Protein AF-A0A833W3N5-F1 (afdb_monomer)

Foldseek 3Di:
DDAFDADQVGKDWDKDWDQDQAWFKKAKDKPCCQFWPWPDGIDIDGHGDMDRRRIIHGDHPPPPPPPPDDDDDDDDDPPPVCPDDDMKMKMATPPPVGRVDIDIHD

Sequence (106 aa):
MGPYMVTRSSSALIPFKNVFSEAKVFDFIVDVPDIFILNTASIILESKQVINKIYIKYEIMSIDIKVDIQDEQEGEHTEKEKYPVTGKLTVYCTDHAFSYINWVYV

Solvent-accessible surface area (backbone atoms only — not comparable to full-atom values): 6671 Å² total; per-residue (Å²): 135,73,76,69,75,58,42,84,89,39,62,34,72,47,72,49,64,39,86,49,89,52,69,45,45,36,36,49,45,55,78,44,59,75,38,43,43,65,82,53,53,64,50,79,35,47,48,65,37,70,44,72,68,47,38,38,37,45,44,81,78,75,78,78,77,77,75,85,68,92,71,92,78,79,95,74,86,82,79,68,81,78,70,85,82,84,58,39,44,38,36,36,36,73,50,76,94,46,52,89,50,70,47,80,46,69

Organism: NCBI:txid561572

Structure (mmCIF, N/CA/C/O backbone):
data_AF-A0A833W3N5-F1
#
_entry.id   AF-A0A833W3N5-F1
#
loop_
_atom_site.group_PDB
_atom_site.id
_atom_site.type_symbol
_atom_site.label_atom_id
_atom_site.label_alt_id
_atom_site.label_comp_id
_atom_site.label_asym_id
_atom_site.label_entity_id
_atom_site.label_seq_id
_atom_site.pdbx_PDB_ins_code
_atom_site.Cartn_x
_atom_site.Cartn_y
_atom_site.Cartn_z
_atom_site.occupancy
_atom_site.B_iso_or_equiv
_atom_site.auth_seq_id
_atom_site.auth_comp_id
_atom_site.auth_asym_id
_atom_site.auth_atom_id
_atom_site.pdbx_PDB_model_num
ATOM 1 N N . MET A 1 1 ? -4.029 11.949 -6.969 1.00 58.09 1 MET A N 1
ATOM 2 C CA . MET A 1 1 ? -2.584 11.670 -6.847 1.00 58.09 1 MET A CA 1
ATOM 3 C C . MET A 1 1 ? -2.127 11.258 -8.229 1.00 58.09 1 MET A C 1
ATOM 5 O O . MET A 1 1 ? -2.818 10.453 -8.838 1.00 58.09 1 MET A O 1
ATOM 9 N N . GLY A 1 2 ? -1.140 11.968 -8.776 1.00 60.56 2 GLY A N 1
ATOM 10 C CA . GLY A 1 2 ? -0.695 11.790 -10.159 1.00 60.56 2 GLY A CA 1
ATOM 11 C C . GLY A 1 2 ? 0.194 10.558 -10.324 1.00 60.56 2 GLY A C 1
ATOM 12 O O . GLY A 1 2 ? 0.522 9.932 -9.317 1.00 60.56 2 GLY A O 1
ATOM 13 N N . PRO A 1 3 ? 0.586 10.246 -11.567 1.00 69.69 3 PRO A N 1
ATOM 14 C CA . PRO A 1 3 ? 1.480 9.135 -11.838 1.00 69.69 3 PRO A CA 1
ATOM 15 C C . PRO A 1 3 ? 2.816 9.323 -11.115 1.00 69.69 3 PRO A C 1
ATOM 17 O O . PRO A 1 3 ? 3.422 10.399 -11.185 1.00 69.69 3 PRO A O 1
ATOM 20 N N . TYR A 1 4 ? 3.278 8.285 -10.422 1.00 80.38 4 TYR A N 1
ATOM 21 C CA . TYR A 1 4 ? 4.585 8.296 -9.765 1.00 80.38 4 TYR A CA 1
ATOM 22 C C . TYR A 1 4 ? 5.662 7.827 -10.744 1.00 80.38 4 TYR A C 1
ATOM 24 O O . TYR A 1 4 ? 5.650 6.691 -11.207 1.00 80.38 4 TYR A O 1
ATOM 32 N N . MET A 1 5 ? 6.638 8.687 -11.044 1.00 79.12 5 MET A N 1
ATOM 33 C CA . MET A 1 5 ? 7.779 8.286 -11.869 1.00 79.12 5 MET A CA 1
ATOM 34 C C . MET A 1 5 ? 8.895 7.688 -11.011 1.00 79.12 5 MET A C 1
ATOM 36 O O . MET A 1 5 ? 9.411 8.335 -10.099 1.00 79.12 5 MET A O 1
ATOM 40 N N . VAL A 1 6 ? 9.307 6.473 -11.361 1.00 78.25 6 VAL A N 1
ATOM 41 C CA . VAL A 1 6 ? 10.464 5.777 -10.788 1.00 78.25 6 VAL A CA 1
ATOM 42 C C . VAL A 1 6 ? 11.467 5.544 -11.911 1.00 78.25 6 VAL A C 1
ATOM 44 O O . VAL A 1 6 ? 11.093 5.159 -13.017 1.00 78.25 6 VAL A O 1
ATOM 47 N N . THR A 1 7 ? 12.748 5.777 -11.645 1.00 78.25 7 THR A N 1
ATOM 48 C CA . THR A 1 7 ? 13.824 5.491 -12.602 1.00 78.25 7 THR A CA 1
ATOM 49 C C . THR A 1 7 ? 14.838 4.546 -11.965 1.00 78.25 7 THR A C 1
A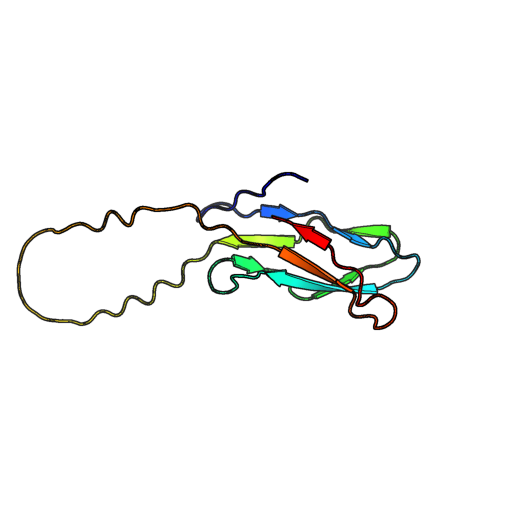TOM 51 O O . THR A 1 7 ? 14.803 4.304 -10.761 1.00 78.25 7 THR A O 1
ATOM 54 N N . ARG A 1 8 ? 15.796 4.027 -12.744 1.00 71.06 8 ARG A N 1
ATOM 55 C CA . ARG A 1 8 ? 16.886 3.193 -12.196 1.00 71.06 8 ARG A CA 1
ATOM 56 C C . ARG A 1 8 ? 17.698 3.899 -11.101 1.00 71.06 8 ARG A C 1
ATOM 58 O O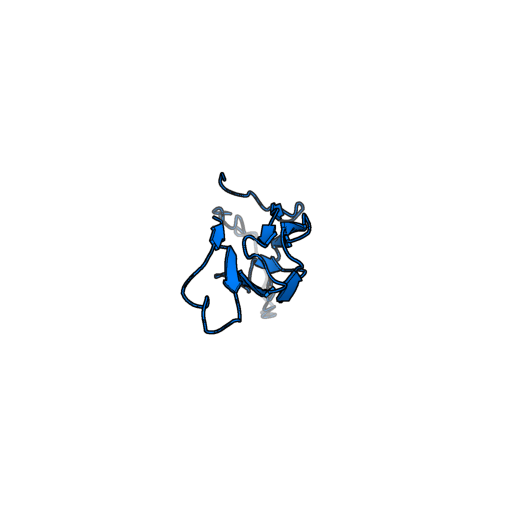 . ARG A 1 8 ? 18.288 3.227 -10.264 1.00 71.06 8 ARG A O 1
ATOM 65 N N . SER A 1 9 ? 17.756 5.229 -11.122 1.00 73.94 9 SER A N 1
ATOM 66 C CA . SER A 1 9 ? 18.525 6.042 -10.176 1.00 73.94 9 SER A CA 1
ATOM 67 C C . SER A 1 9 ? 17.655 6.790 -9.162 1.00 73.94 9 SER A C 1
ATOM 69 O O . SER A 1 9 ? 18.204 7.429 -8.267 1.00 73.94 9 SER A O 1
ATOM 71 N N . SER A 1 10 ? 16.323 6.723 -9.268 1.00 76.88 10 SER A N 1
ATOM 72 C CA . SER A 1 10 ? 15.405 7.462 -8.395 1.00 76.88 10 SER A CA 1
ATOM 73 C C . SER A 1 10 ? 14.260 6.589 -7.901 1.00 76.88 10 SER A C 1
ATOM 75 O O . SER A 1 10 ? 13.584 5.925 -8.685 1.00 76.88 10 SER A O 1
ATOM 77 N N . SER A 1 11 ? 14.001 6.643 -6.599 1.00 81.94 11 SER A N 1
ATOM 78 C CA . SER A 1 11 ? 12.839 6.017 -5.973 1.00 81.94 11 SER A CA 1
ATOM 79 C C . SER A 1 11 ? 11.646 6.972 -5.917 1.00 81.94 11 SER A C 1
ATOM 81 O O . SER A 1 11 ? 11.809 8.193 -5.950 1.00 81.94 11 SER A O 1
ATOM 83 N N . ALA A 1 12 ? 10.443 6.409 -5.803 1.00 84.00 12 ALA A N 1
ATOM 84 C CA . ALA A 1 12 ? 9.246 7.166 -5.449 1.00 84.00 12 ALA A CA 1
ATOM 85 C C . ALA A 1 12 ? 8.928 7.008 -3.960 1.00 84.00 12 ALA A C 1
ATOM 87 O O . ALA A 1 12 ? 9.160 5.954 -3.365 1.00 84.00 12 ALA A O 1
ATOM 88 N N . LEU A 1 13 ? 8.375 8.077 -3.386 1.00 83.38 13 LEU A N 1
ATOM 89 C CA . LEU A 1 13 ? 7.906 8.157 -2.009 1.00 83.38 13 LEU A CA 1
ATOM 90 C C . LEU A 1 13 ? 6.408 8.432 -2.009 1.00 83.38 13 LEU A C 1
ATOM 92 O O . LEU A 1 13 ? 5.974 9.518 -2.396 1.00 83.38 13 LEU A O 1
ATOM 96 N N . ILE A 1 14 ? 5.627 7.450 -1.567 1.00 85.38 14 ILE A N 1
ATOM 97 C CA . ILE A 1 14 ? 4.167 7.557 -1.535 1.00 85.38 14 ILE A CA 1
ATOM 98 C C . ILE A 1 14 ? 3.711 7.728 -0.082 1.00 85.38 14 ILE A C 1
ATOM 100 O O . ILE A 1 14 ? 3.965 6.847 0.747 1.00 85.38 14 ILE A O 1
ATOM 104 N N . PRO A 1 15 ? 3.067 8.859 0.266 1.00 85.94 15 PRO A N 1
ATOM 105 C CA . PRO A 1 15 ? 2.496 9.035 1.587 1.00 85.94 15 PRO A CA 1
ATOM 106 C C . PRO A 1 15 ? 1.225 8.195 1.732 1.00 85.94 15 PRO A C 1
ATOM 108 O O . PRO A 1 15 ? 0.343 8.221 0.870 1.00 85.94 15 PRO A O 1
ATOM 111 N N . PHE A 1 16 ? 1.104 7.492 2.854 1.00 89.94 16 PHE A N 1
ATOM 112 C CA . PHE A 1 16 ? -0.076 6.710 3.200 1.00 89.94 16 PHE A CA 1
ATOM 113 C C . PHE A 1 16 ? -0.515 7.010 4.628 1.00 89.94 16 PHE A C 1
ATOM 115 O O . PHE A 1 16 ? 0.308 7.187 5.527 1.00 89.94 16 PHE A O 1
ATOM 122 N N . LYS A 1 17 ? -1.828 7.097 4.833 1.00 90.94 17 LYS A N 1
ATOM 123 C CA . LYS A 1 17 ? -2.436 7.446 6.114 1.00 90.94 17 LYS A CA 1
ATOM 124 C C . LYS A 1 17 ? -3.453 6.389 6.501 1.00 90.94 17 LYS A C 1
ATOM 126 O O . LYS A 1 17 ? -4.335 6.079 5.704 1.00 90.94 17 LYS A O 1
ATOM 131 N N . ASN A 1 18 ? -3.405 5.948 7.754 1.00 91.94 18 ASN A N 1
ATOM 132 C CA . ASN A 1 18 ? -4.505 5.184 8.323 1.00 91.94 18 ASN A CA 1
ATOM 133 C C . ASN A 1 18 ? -5.739 6.091 8.495 1.00 91.94 18 ASN A C 1
ATOM 135 O O . ASN A 1 18 ? -5.717 7.064 9.257 1.00 91.94 18 ASN A O 1
ATOM 139 N N . VAL A 1 19 ? -6.808 5.784 7.761 1.00 92.06 19 VAL A N 1
ATOM 140 C CA . VAL A 1 19 ? -8.086 6.512 7.819 1.00 92.06 19 VAL A CA 1
ATOM 141 C C . VAL A 1 19 ? -9.049 5.957 8.870 1.00 92.06 19 VAL A C 1
ATOM 143 O O . VAL A 1 19 ? -10.042 6.613 9.179 1.00 92.06 19 VAL A O 1
ATOM 146 N N . PHE A 1 20 ? -8.768 4.775 9.420 1.00 93.00 20 PHE A N 1
ATOM 147 C CA . PHE A 1 20 ? -9.588 4.148 10.446 1.00 93.00 20 PHE A CA 1
ATOM 148 C C . PHE A 1 20 ? -9.320 4.764 11.820 1.00 93.00 20 PHE A C 1
ATOM 150 O O . PHE A 1 20 ? -8.264 5.342 12.089 1.00 93.00 20 PHE A O 1
ATOM 157 N N . SER A 1 21 ? -10.309 4.644 12.703 1.00 92.94 21 SER A N 1
ATOM 158 C CA . SER A 1 21 ? -10.238 5.140 14.079 1.00 92.94 21 SER A CA 1
ATOM 159 C C . SER A 1 21 ? -9.308 4.324 14.972 1.00 92.94 21 SER A C 1
ATOM 161 O O . SER A 1 21 ? -8.895 4.832 16.010 1.00 92.94 21 SER A O 1
ATOM 163 N N . GLU A 1 22 ? -8.971 3.103 14.571 1.00 94.50 22 GLU A N 1
ATOM 164 C CA . GLU A 1 22 ? -8.164 2.139 15.319 1.00 94.50 22 GLU A CA 1
ATOM 165 C C . GLU A 1 22 ? -6.833 1.872 14.615 1.00 94.50 22 GLU A C 1
ATOM 167 O O . GLU A 1 22 ? -6.688 2.140 13.418 1.00 94.50 22 GLU A O 1
ATOM 172 N N . ALA A 1 23 ? -5.881 1.292 15.349 1.00 95.44 23 ALA A N 1
ATOM 173 C CA . ALA A 1 23 ? -4.677 0.742 14.749 1.00 95.44 23 ALA A CA 1
ATOM 174 C C . ALA A 1 23 ? -5.045 -0.374 13.765 1.00 95.44 23 ALA A C 1
ATOM 176 O O . ALA A 1 23 ? -5.825 -1.272 14.091 1.00 95.44 23 ALA A O 1
ATOM 177 N N . LYS A 1 24 ? -4.492 -0.312 12.555 1.00 93.81 24 LYS A N 1
ATOM 178 C CA . LYS A 1 24 ? -4.720 -1.319 11.517 1.00 93.81 24 LYS A CA 1
ATOM 179 C C . LYS A 1 24 ? -3.401 -1.742 10.897 1.00 93.81 24 LYS A C 1
ATOM 181 O O . LYS A 1 24 ? -2.448 -0.964 10.833 1.00 93.81 24 LYS A O 1
ATOM 186 N N . VAL A 1 25 ? -3.371 -2.991 10.451 1.00 94.56 25 VAL A N 1
ATOM 187 C CA . VAL A 1 25 ? -2.254 -3.542 9.691 1.00 94.56 25 VAL A CA 1
ATOM 188 C C . VAL A 1 25 ? -2.576 -3.397 8.212 1.00 94.56 25 VAL A C 1
ATOM 190 O O . VAL A 1 25 ? -3.694 -3.687 7.773 1.00 94.56 25 VAL A O 1
ATOM 193 N N . PHE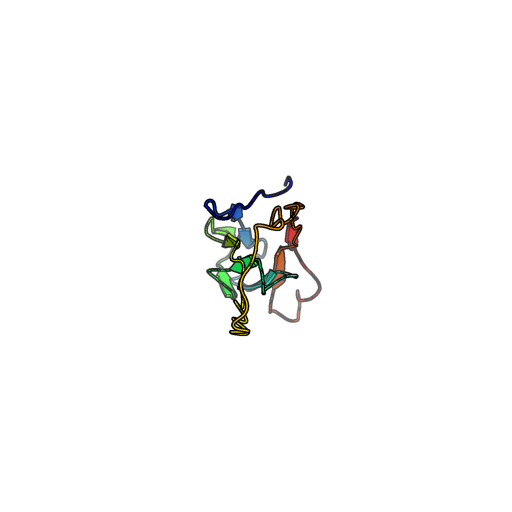 A 1 26 ? -1.600 -2.894 7.471 1.00 92.75 26 PHE A N 1
ATOM 194 C CA . PHE A 1 26 ? -1.693 -2.654 6.045 1.00 92.75 26 PHE A CA 1
ATOM 195 C C . PHE A 1 26 ? -0.565 -3.362 5.335 1.00 92.75 26 PHE A C 1
ATOM 197 O O . PHE A 1 26 ? 0.590 -3.254 5.745 1.00 92.75 26 PHE A O 1
ATOM 204 N N . ASP A 1 27 ? -0.912 -3.994 4.232 1.00 93.75 27 ASP A N 1
ATOM 205 C CA . ASP A 1 27 ? 0.044 -4.619 3.343 1.00 93.75 27 ASP A CA 1
ATOM 206 C C . ASP A 1 27 ? 0.122 -3.841 2.029 1.00 93.75 27 ASP A C 1
ATOM 208 O O . ASP A 1 27 ? -0.855 -3.251 1.553 1.00 93.75 27 ASP A O 1
ATOM 212 N N . PHE A 1 28 ? 1.312 -3.857 1.443 1.00 91.75 28 PHE A N 1
ATOM 213 C CA . PHE A 1 28 ? 1.674 -3.143 0.231 1.00 91.75 28 PHE A CA 1
ATOM 214 C C . PHE A 1 28 ? 2.114 -4.152 -0.824 1.00 91.75 28 PHE A C 1
ATOM 216 O O . PHE A 1 28 ? 3.060 -4.909 -0.612 1.00 91.75 28 PHE A O 1
ATOM 223 N N . ILE A 1 29 ? 1.448 -4.142 -1.977 1.00 91.50 29 ILE A N 1
ATOM 224 C CA . ILE A 1 29 ? 1.756 -5.029 -3.101 1.00 91.50 29 ILE A CA 1
ATOM 225 C C . ILE A 1 29 ? 1.921 -4.207 -4.368 1.00 91.50 29 ILE A C 1
ATOM 227 O O . ILE A 1 29 ? 1.090 -3.357 -4.679 1.00 91.50 29 ILE A O 1
ATOM 231 N N . VAL A 1 30 ? 2.964 -4.511 -5.131 1.00 89.81 30 VAL A N 1
ATOM 232 C CA . VAL A 1 30 ? 3.086 -4.088 -6.526 1.00 89.81 30 VAL A CA 1
ATOM 233 C C . VAL A 1 30 ? 2.676 -5.228 -7.453 1.00 89.81 30 VAL A C 1
ATOM 235 O O . VAL A 1 30 ? 2.885 -6.397 -7.141 1.00 89.81 30 VAL A O 1
ATOM 238 N N . ASP A 1 31 ? 2.083 -4.897 -8.591 1.00 88.94 31 ASP A N 1
ATOM 239 C CA . ASP A 1 31 ? 1.662 -5.873 -9.603 1.00 88.94 31 ASP A CA 1
ATOM 240 C C . ASP A 1 31 ? 2.815 -6.439 -10.446 1.00 88.94 31 ASP A C 1
ATOM 242 O O . ASP A 1 31 ? 2.687 -7.537 -10.984 1.00 88.94 31 ASP A O 1
ATOM 246 N N . VAL A 1 32 ? 3.945 -5.729 -10.521 1.00 87.25 32 VAL A N 1
ATOM 247 C CA . VAL A 1 32 ? 5.170 -6.188 -11.194 1.00 87.25 32 VAL A CA 1
ATOM 248 C C . VAL A 1 32 ? 6.337 -6.268 -10.193 1.00 87.25 32 VAL A C 1
ATOM 250 O O . VAL A 1 32 ? 7.235 -5.419 -10.220 1.00 87.25 32 VAL A O 1
ATOM 253 N N . PRO A 1 33 ? 6.333 -7.258 -9.277 1.00 83.19 33 PRO A N 1
ATOM 254 C CA . PRO A 1 33 ? 7.327 -7.377 -8.203 1.00 83.19 33 PRO A CA 1
ATOM 255 C C . PRO A 1 33 ? 8.748 -7.677 -8.701 1.00 83.19 33 PRO A C 1
ATOM 257 O O . PRO A 1 33 ? 9.709 -7.373 -8.001 1.00 83.19 33 PRO A O 1
ATOM 260 N N . ASP A 1 34 ? 8.894 -8.200 -9.922 1.00 81.94 34 ASP A N 1
ATOM 261 C CA . ASP A 1 34 ? 10.200 -8.440 -10.559 1.00 81.94 34 ASP A CA 1
ATOM 262 C C . ASP A 1 34 ? 10.913 -7.143 -10.981 1.00 81.94 34 ASP A C 1
ATOM 264 O O . ASP A 1 34 ? 12.094 -7.163 -11.325 1.00 81.94 34 ASP A O 1
ATOM 268 N N . ILE A 1 35 ? 10.181 -6.022 -11.006 1.00 81.94 35 ILE A N 1
ATOM 269 C CA . ILE A 1 35 ? 10.660 -4.726 -11.499 1.00 81.94 35 ILE A CA 1
ATOM 270 C C . ILE A 1 35 ? 10.584 -3.654 -10.414 1.00 81.94 35 ILE A C 1
ATOM 272 O O . ILE A 1 35 ? 11.505 -2.847 -10.268 1.00 81.94 35 ILE A O 1
ATOM 276 N N . PHE A 1 36 ? 9.483 -3.612 -9.667 1.00 84.88 36 PHE A N 1
ATOM 277 C CA . PHE A 1 36 ? 9.285 -2.651 -8.592 1.00 84.88 36 PHE A CA 1
ATOM 278 C C . PHE A 1 36 ? 9.498 -3.336 -7.246 1.00 84.88 36 PHE A C 1
ATOM 280 O O . PHE A 1 36 ? 8.796 -4.273 -6.893 1.00 84.88 36 PHE A O 1
ATOM 287 N N . ILE A 1 37 ? 10.450 -2.840 -6.464 1.00 85.62 37 ILE A N 1
ATOM 288 C CA . ILE A 1 37 ? 10.745 -3.373 -5.135 1.00 85.62 37 ILE A CA 1
ATOM 289 C C . ILE A 1 37 ? 10.224 -2.403 -4.082 1.00 85.62 37 ILE A C 1
ATOM 291 O O . ILE A 1 37 ? 10.495 -1.198 -4.133 1.00 85.62 37 ILE A O 1
ATOM 295 N N . LEU A 1 38 ? 9.496 -2.953 -3.111 1.00 86.75 38 LEU A N 1
ATOM 296 C CA . LEU A 1 38 ? 9.030 -2.250 -1.923 1.00 86.75 38 LEU A CA 1
ATOM 297 C C . LEU A 1 38 ? 10.015 -2.452 -0.773 1.00 86.75 38 LEU A C 1
ATOM 299 O O . LEU A 1 38 ? 10.416 -3.573 -0.483 1.00 86.75 38 LEU A O 1
ATOM 303 N N . ASN A 1 39 ? 10.355 -1.373 -0.068 1.00 84.62 39 ASN A N 1
ATOM 304 C CA . ASN A 1 39 ? 11.145 -1.480 1.167 1.00 84.62 39 ASN A CA 1
ATOM 305 C C . ASN A 1 39 ? 10.315 -1.986 2.365 1.00 84.62 39 ASN A C 1
ATOM 307 O O . ASN A 1 39 ? 10.854 -2.528 3.324 1.00 84.62 39 ASN A O 1
ATOM 311 N N . THR A 1 40 ? 8.996 -1.797 2.314 1.00 83.94 40 THR A N 1
ATOM 312 C CA . THR A 1 40 ? 8.067 -2.200 3.373 1.00 83.94 40 THR A CA 1
ATOM 313 C C . THR A 1 40 ? 6.899 -2.930 2.732 1.00 83.94 40 THR A C 1
ATOM 315 O O . THR A 1 40 ? 6.138 -2.317 1.989 1.00 83.94 40 THR A O 1
ATOM 318 N N . ALA A 1 41 ? 6.764 -4.224 3.020 1.00 87.44 41 ALA A N 1
ATOM 319 C CA . ALA A 1 41 ? 5.665 -5.050 2.518 1.00 87.44 41 ALA A CA 1
ATOM 320 C C . ALA A 1 41 ? 4.428 -5.012 3.430 1.00 87.44 41 ALA A C 1
ATOM 322 O O . ALA A 1 41 ? 3.315 -5.154 2.946 1.00 87.44 41 ALA A O 1
ATOM 323 N N . SER A 1 42 ? 4.613 -4.786 4.735 1.00 90.75 42 SER A N 1
ATOM 324 C CA . SER A 1 42 ? 3.531 -4.709 5.721 1.00 90.75 42 SER A CA 1
ATOM 325 C C . SER A 1 42 ? 3.895 -3.759 6.858 1.00 90.75 42 SER A C 1
ATOM 327 O O . SER A 1 42 ? 5.071 -3.635 7.215 1.00 90.75 42 SER A O 1
ATOM 329 N N . ILE A 1 43 ? 2.909 -3.061 7.420 1.00 92.50 43 ILE A N 1
ATOM 330 C CA . ILE A 1 43 ? 3.105 -2.155 8.553 1.00 92.50 43 ILE A CA 1
ATOM 331 C C . ILE A 1 43 ? 1.841 -2.015 9.403 1.00 92.50 43 ILE A C 1
ATOM 333 O O . ILE A 1 43 ? 0.720 -2.018 8.898 1.00 92.50 43 ILE A O 1
ATOM 337 N N . ILE A 1 44 ? 2.032 -1.817 10.707 1.00 94.44 44 ILE A N 1
ATOM 338 C CA . ILE A 1 44 ? 0.968 -1.422 11.633 1.00 94.44 44 ILE A CA 1
ATOM 339 C C . ILE A 1 44 ? 0.960 0.102 11.735 1.00 94.44 44 ILE A C 1
ATOM 341 O O . ILE A 1 44 ? 1.999 0.705 12.006 1.00 94.44 44 ILE A O 1
ATOM 345 N N . LEU A 1 45 ? -0.199 0.722 11.518 1.00 93.00 45 LEU A N 1
ATOM 346 C CA . LEU A 1 45 ? -0.383 2.164 11.663 1.00 93.00 45 LEU A CA 1
ATOM 347 C C . LEU A 1 45 ? -1.447 2.471 12.698 1.00 93.00 45 LEU A C 1
ATOM 349 O O . LEU A 1 45 ? -2.579 2.000 12.593 1.00 93.00 45 LEU A O 1
ATOM 353 N N . GLU A 1 46 ? -1.104 3.349 13.630 1.00 95.50 46 GLU A N 1
ATOM 354 C CA . GLU A 1 46 ? -2.046 3.921 14.579 1.00 95.50 46 GLU A CA 1
ATOM 355 C C . GLU A 1 46 ? -3.084 4.802 13.878 1.00 95.50 46 GLU A C 1
ATOM 357 O O . GLU A 1 46 ? -2.907 5.266 12.745 1.00 95.50 46 GLU A O 1
ATOM 362 N N . SER A 1 47 ? -4.185 5.057 14.579 1.00 94.06 47 SER A N 1
ATOM 363 C CA . SER A 1 47 ? -5.253 5.944 14.118 1.00 94.06 47 SER A CA 1
ATOM 364 C C . SER A 1 47 ? -4.703 7.285 13.637 1.00 94.06 47 SER A C 1
ATOM 366 O O . SER A 1 47 ? -3.964 7.965 14.353 1.00 94.06 47 SER A O 1
ATOM 368 N N . LYS A 1 48 ? -5.076 7.688 12.416 1.00 90.88 48 LYS A N 1
ATOM 369 C CA . LYS A 1 48 ? -4.653 8.946 11.770 1.00 90.88 48 LYS A CA 1
ATOM 370 C C . LYS A 1 48 ? -3.140 9.086 11.548 1.00 90.88 48 LYS A C 1
ATOM 372 O O . LYS A 1 48 ? -2.723 10.145 11.069 1.00 90.88 48 LYS A O 1
ATOM 377 N N . GLN A 1 49 ? -2.337 8.063 11.842 1.00 91.44 49 GLN A N 1
ATOM 378 C CA . GLN A 1 49 ? -0.901 8.084 11.598 1.00 91.44 49 GLN A CA 1
ATOM 379 C C . GLN A 1 49 ? -0.630 8.139 10.093 1.00 91.44 49 GLN A C 1
ATOM 381 O O . GLN A 1 49 ? -1.256 7.428 9.301 1.00 91.44 49 GLN A O 1
ATOM 386 N N . VAL A 1 50 ? 0.306 9.006 9.707 1.00 86.62 50 VAL A N 1
ATOM 387 C CA . VAL A 1 50 ? 0.787 9.156 8.332 1.00 86.62 50 VAL A CA 1
ATOM 388 C C . VAL A 1 50 ? 2.204 8.616 8.258 1.00 86.62 50 VAL A C 1
ATOM 390 O O . VAL A 1 50 ? 3.047 8.954 9.089 1.00 86.62 50 VAL A O 1
ATOM 393 N N . ILE A 1 51 ? 2.477 7.821 7.233 1.00 81.94 51 ILE A N 1
ATOM 394 C CA . ILE A 1 51 ? 3.826 7.436 6.847 1.00 81.94 51 ILE A CA 1
ATOM 395 C C . ILE A 1 51 ? 4.161 8.043 5.495 1.00 81.94 51 ILE A C 1
ATOM 397 O O . ILE A 1 51 ? 3.359 8.018 4.570 1.00 81.94 51 ILE A O 1
ATOM 401 N N . ASN A 1 52 ? 5.385 8.543 5.374 1.00 66.81 52 ASN A N 1
ATOM 402 C CA . ASN A 1 52 ? 5.937 9.062 4.122 1.00 66.81 52 ASN A CA 1
ATOM 403 C C . ASN A 1 52 ? 7.019 8.119 3.579 1.00 66.81 52 ASN A C 1
ATOM 405 O O . ASN A 1 52 ? 7.994 8.584 3.005 1.00 66.81 52 ASN A O 1
ATOM 409 N N . LYS A 1 53 ? 6.925 6.816 3.871 1.00 62.41 53 LYS A N 1
ATOM 410 C CA . LYS A 1 53 ? 8.027 5.853 3.702 1.00 62.41 53 LYS A CA 1
ATOM 411 C C . LYS A 1 53 ? 7.661 4.628 2.864 1.00 62.41 53 LYS A C 1
ATOM 413 O O . LYS A 1 53 ? 8.318 3.598 2.994 1.00 62.41 53 LYS A O 1
ATOM 418 N N . ILE A 1 54 ? 6.642 4.703 2.009 1.00 70.69 54 ILE A N 1
ATOM 419 C CA . ILE A 1 54 ? 6.487 3.667 0.983 1.00 70.69 54 ILE A CA 1
ATOM 420 C C . ILE A 1 54 ? 7.477 4.009 -0.128 1.00 70.69 54 ILE A C 1
ATOM 422 O O . ILE A 1 54 ? 7.211 4.872 -0.964 1.00 70.69 54 ILE A O 1
ATOM 426 N N . TYR A 1 55 ? 8.654 3.388 -0.049 1.00 71.75 55 TYR A N 1
ATOM 427 C CA . TYR A 1 55 ? 9.719 3.513 -1.037 1.00 71.75 55 TYR A CA 1
ATOM 428 C C . TYR A 1 55 ? 9.525 2.458 -2.118 1.00 71.75 55 TYR A C 1
ATOM 430 O O . TYR A 1 55 ? 9.531 1.265 -1.811 1.00 71.75 55 TYR A O 1
ATOM 438 N N . ILE A 1 56 ? 9.404 2.913 -3.364 1.00 71.75 56 ILE A N 1
ATOM 439 C CA . ILE A 1 56 ? 9.404 2.056 -4.552 1.00 71.75 56 ILE A CA 1
ATOM 440 C C . ILE A 1 56 ? 10.706 2.295 -5.308 1.00 71.75 56 ILE A C 1
ATOM 442 O O . ILE A 1 56 ? 11.019 3.438 -5.655 1.00 71.75 56 ILE A O 1
ATOM 446 N N . LYS A 1 57 ? 11.458 1.226 -5.572 1.00 76.69 57 LYS A N 1
ATOM 447 C CA . LYS A 1 57 ? 12.673 1.254 -6.393 1.00 76.69 57 LYS A CA 1
ATOM 448 C C . LYS A 1 57 ? 12.455 0.433 -7.658 1.00 76.69 57 LYS A C 1
ATOM 450 O O . LYS A 1 57 ? 11.845 -0.626 -7.602 1.00 76.69 57 LYS A O 1
ATOM 455 N N . TYR A 1 58 ? 12.972 0.925 -8.777 1.00 70.69 58 TYR A N 1
ATOM 456 C CA . TYR A 1 58 ? 13.020 0.180 -10.027 1.00 70.69 58 TYR A CA 1
ATOM 457 C C . TYR A 1 58 ? 14.323 -0.624 -10.090 1.00 70.69 58 TYR A C 1
ATOM 459 O O . TYR A 1 58 ? 15.414 -0.047 -10.056 1.00 70.69 58 TYR A O 1
ATOM 467 N N . GLU A 1 59 ? 14.217 -1.943 -10.189 1.00 66.75 59 GLU A N 1
ATOM 468 C CA . GLU A 1 59 ? 15.345 -2.861 -10.299 1.00 66.75 59 GLU A CA 1
ATOM 469 C C . GLU A 1 59 ? 15.071 -3.840 -11.435 1.00 66.75 59 GLU A C 1
ATOM 471 O O . GLU A 1 59 ? 14.083 -4.559 -11.420 1.00 66.75 59 GLU A O 1
ATOM 476 N N . ILE A 1 60 ? 15.921 -3.843 -12.461 1.00 59.56 60 ILE A N 1
ATOM 477 C CA . ILE A 1 60 ? 15.831 -4.868 -13.501 1.00 59.56 60 ILE A CA 1
ATOM 478 C C . ILE A 1 60 ? 16.701 -6.019 -13.040 1.00 59.56 60 ILE A C 1
ATOM 480 O O . ILE A 1 60 ? 17.924 -5.880 -13.022 1.00 59.56 60 ILE A O 1
ATOM 484 N N . MET A 1 61 ? 16.085 -7.155 -12.730 1.00 45.78 61 MET A N 1
ATOM 485 C CA . MET A 1 61 ? 16.811 -8.409 -12.587 1.00 45.78 61 MET A CA 1
ATOM 486 C C . MET A 1 61 ? 17.224 -8.877 -13.990 1.00 45.78 61 MET A C 1
ATOM 488 O O . MET A 1 61 ? 16.534 -9.653 -14.647 1.00 45.78 61 MET A O 1
ATOM 492 N N . SER A 1 62 ? 18.321 -8.330 -14.522 1.00 40.50 62 SER A N 1
ATOM 493 C CA . SER A 1 62 ? 18.934 -8.875 -15.729 1.00 40.50 62 SER A CA 1
ATOM 494 C C . SER A 1 62 ? 19.579 -10.197 -15.350 1.00 40.50 62 SER A C 1
ATOM 496 O O . SER A 1 62 ? 20.685 -10.231 -14.814 1.00 40.50 62 SER A O 1
ATOM 498 N N . ILE A 1 63 ? 18.875 -11.296 -15.606 1.00 33.62 63 ILE A N 1
ATOM 499 C CA . ILE A 1 63 ? 19.528 -12.594 -15.722 1.00 33.62 63 ILE A CA 1
ATOM 500 C C . ILE A 1 63 ? 20.345 -12.506 -17.012 1.00 33.62 63 ILE A C 1
ATOM 502 O O . ILE A 1 63 ? 19.831 -12.745 -18.103 1.00 33.62 63 ILE A O 1
ATOM 506 N N . ASP A 1 64 ? 21.602 -12.083 -16.897 1.00 35.53 64 ASP A N 1
ATOM 507 C CA . ASP A 1 64 ? 22.573 -12.239 -17.972 1.00 35.53 64 ASP A CA 1
ATOM 508 C C . ASP A 1 64 ? 22.833 -13.740 -18.112 1.00 35.53 64 ASP A C 1
ATOM 510 O O . ASP A 1 64 ? 23.737 -14.302 -17.491 1.00 35.53 64 ASP A O 1
ATOM 514 N N . ILE A 1 65 ? 22.002 -14.423 -18.902 1.00 32.56 65 ILE A N 1
ATOM 515 C CA . ILE A 1 65 ? 22.326 -15.760 -19.388 1.00 32.56 65 ILE A CA 1
ATOM 516 C C . ILE A 1 65 ? 23.461 -15.559 -20.393 1.00 32.56 65 ILE A C 1
ATOM 518 O O . ILE A 1 65 ? 23.235 -15.401 -21.590 1.00 32.56 65 ILE A O 1
ATOM 522 N N . LYS A 1 66 ? 24.700 -15.512 -19.894 1.00 30.14 66 LYS A N 1
ATOM 523 C CA . LYS A 1 66 ? 25.887 -15.673 -20.730 1.00 30.14 66 LYS A CA 1
ATOM 524 C C . LYS A 1 66 ? 25.887 -17.108 -21.245 1.00 30.14 66 LYS A C 1
ATOM 526 O O . LYS A 1 66 ? 26.396 -18.008 -20.584 1.00 30.14 66 LYS A O 1
ATOM 531 N N . VAL A 1 67 ? 25.279 -17.326 -22.406 1.00 32.16 67 VAL A N 1
ATOM 532 C CA . VAL A 1 67 ? 25.631 -18.480 -23.229 1.00 32.16 67 VAL A CA 1
ATOM 533 C C . VAL A 1 67 ? 26.946 -18.099 -23.894 1.00 32.16 67 VAL A C 1
ATOM 535 O O . VAL A 1 67 ? 26.968 -17.275 -24.803 1.00 32.16 67 VAL A O 1
ATOM 538 N N . ASP A 1 68 ? 28.044 -18.623 -23.361 1.00 29.64 68 ASP A N 1
ATOM 539 C CA . ASP A 1 68 ? 29.376 -18.458 -23.937 1.00 29.64 68 ASP A CA 1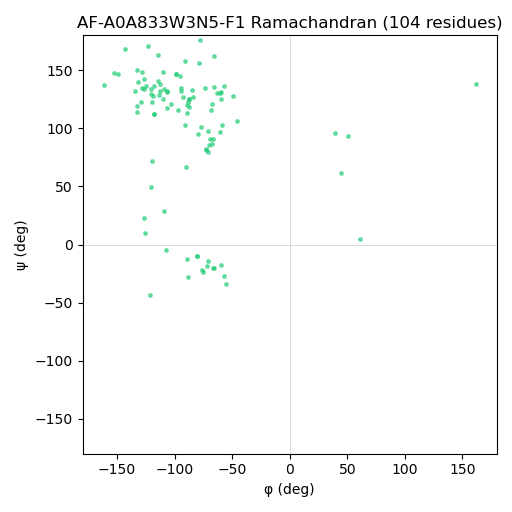
ATOM 540 C C . ASP A 1 68 ? 29.437 -19.340 -25.193 1.00 29.64 68 ASP A C 1
ATOM 542 O O . ASP A 1 68 ? 29.838 -20.502 -25.151 1.00 29.64 68 ASP A O 1
ATOM 546 N N . ILE A 1 69 ? 28.905 -18.826 -26.302 1.00 37.22 69 ILE A N 1
ATOM 547 C CA . ILE A 1 69 ? 29.207 -19.363 -27.624 1.00 37.22 69 ILE A CA 1
ATOM 548 C C . ILE A 1 69 ? 30.411 -18.556 -28.084 1.00 37.22 69 ILE A C 1
ATOM 550 O O . ILE A 1 69 ? 30.285 -17.383 -28.428 1.00 37.22 69 ILE A O 1
ATOM 554 N N . GLN A 1 70 ? 31.590 -19.172 -28.012 1.00 43.81 70 GLN A N 1
ATOM 555 C CA . GLN A 1 70 ? 32.739 -18.692 -28.765 1.00 43.81 70 GLN A CA 1
ATOM 556 C C . GLN A 1 70 ? 32.341 -18.720 -30.238 1.00 43.81 70 GLN A C 1
ATOM 558 O O . GLN A 1 70 ? 32.270 -19.796 -30.814 1.00 43.81 70 GLN A O 1
ATOM 563 N N . ASP A 1 71 ? 32.028 -17.563 -30.807 1.00 32.31 71 ASP A N 1
ATOM 564 C CA . ASP A 1 71 ? 32.492 -17.223 -32.143 1.00 32.31 71 ASP A CA 1
ATOM 565 C C . ASP A 1 71 ? 32.391 -15.715 -32.379 1.00 32.31 71 ASP A C 1
ATOM 567 O O . ASP A 1 71 ? 31.462 -15.022 -31.962 1.00 32.31 71 ASP A O 1
ATOM 571 N N . GLU A 1 72 ? 33.455 -15.216 -32.986 1.00 44.47 72 GLU A N 1
ATOM 572 C CA . GLU A 1 72 ? 33.726 -13.830 -33.315 1.00 44.47 72 GLU A CA 1
ATOM 573 C C . GLU A 1 72 ? 32.685 -13.296 -34.311 1.00 44.47 72 GLU A C 1
ATOM 575 O O . GLU A 1 72 ? 32.473 -13.912 -35.351 1.00 44.47 72 GLU A O 1
ATOM 580 N N . GLN A 1 73 ? 32.092 -12.127 -34.038 1.00 39.16 73 GLN A N 1
ATOM 581 C CA . GLN A 1 73 ? 32.095 -10.939 -34.913 1.00 39.16 73 GLN A CA 1
ATOM 582 C C . GLN A 1 73 ? 30.987 -9.933 -34.557 1.00 39.16 73 GLN A C 1
ATOM 584 O O . GLN A 1 73 ? 29.853 -10.279 -34.256 1.00 39.16 73 GLN A O 1
ATOM 589 N N . GLU A 1 74 ? 31.399 -8.665 -34.605 1.00 36.19 74 GLU A N 1
ATOM 590 C CA . GLU A 1 74 ? 30.625 -7.485 -35.005 1.00 36.19 74 GLU A CA 1
ATOM 591 C C . GLU A 1 74 ? 29.251 -7.240 -34.357 1.00 36.19 74 GLU A C 1
ATOM 593 O O . GLU A 1 74 ? 28.199 -7.608 -34.855 1.00 36.19 74 GLU A O 1
ATOM 598 N N . GLY A 1 75 ? 29.288 -6.443 -33.285 1.00 46.59 75 GLY A N 1
ATOM 599 C CA . GLY A 1 75 ? 28.568 -5.166 -33.244 1.00 46.59 75 GLY A CA 1
ATOM 600 C C . GLY A 1 75 ? 27.132 -5.129 -33.769 1.00 46.59 75 GLY A C 1
ATOM 601 O O . GLY A 1 75 ? 26.846 -4.325 -34.648 1.00 46.59 75 GLY A O 1
ATOM 602 N N . GLU A 1 76 ? 26.215 -5.880 -33.162 1.00 36.44 76 GLU A N 1
ATOM 603 C CA . GLU A 1 76 ? 24.779 -5.673 -33.362 1.00 36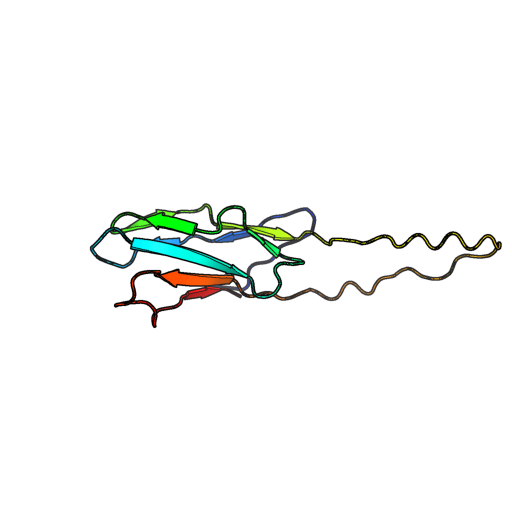.44 76 GLU A CA 1
ATOM 604 C C . GLU A 1 76 ? 24.067 -5.282 -32.059 1.00 36.44 76 GLU A C 1
ATOM 606 O O . GLU A 1 76 ? 23.955 -6.035 -31.094 1.00 36.44 76 GLU A O 1
ATOM 611 N N . HIS A 1 77 ? 23.601 -4.031 -32.069 1.00 44.00 77 HIS A N 1
ATOM 612 C CA . HIS A 1 77 ? 22.347 -3.556 -31.490 1.00 44.00 77 HIS A CA 1
ATOM 613 C C . HIS A 1 77 ? 21.916 -4.137 -30.134 1.00 44.00 77 HIS A C 1
ATOM 615 O O . HIS A 1 77 ? 21.150 -5.090 -30.040 1.00 44.00 77 HIS A O 1
ATOM 621 N N . THR A 1 78 ? 22.240 -3.424 -29.054 1.00 40.62 78 THR A N 1
ATOM 622 C CA . THR A 1 78 ? 21.413 -3.450 -27.832 1.00 40.62 78 THR A CA 1
ATOM 623 C C . THR A 1 78 ? 20.906 -2.059 -27.471 1.00 40.62 78 THR A C 1
ATOM 625 O O . THR A 1 78 ? 20.938 -1.628 -26.319 1.00 40.62 78 THR A O 1
ATOM 628 N N . GLU A 1 79 ? 20.331 -1.358 -28.448 1.00 47.06 79 GLU A N 1
ATOM 629 C CA . GLU A 1 79 ? 19.288 -0.386 -28.125 1.00 47.06 79 GLU A CA 1
ATOM 630 C C . GLU A 1 79 ? 18.048 -1.178 -27.695 1.00 47.06 79 GLU A C 1
ATOM 632 O O . GLU A 1 79 ? 17.134 -1.429 -28.471 1.00 47.06 79 GLU A O 1
ATOM 637 N N . LYS A 1 80 ? 18.036 -1.645 -26.437 1.00 52.28 80 LYS A N 1
ATOM 638 C CA . LYS A 1 80 ? 16.791 -2.060 -25.788 1.00 52.28 80 LYS A CA 1
ATOM 639 C C . LYS A 1 80 ? 15.912 -0.817 -25.775 1.00 52.28 80 LYS A C 1
ATOM 641 O O . LYS A 1 80 ? 16.106 0.034 -24.904 1.00 52.28 80 LYS A O 1
ATOM 646 N N . GLU A 1 81 ? 15.013 -0.695 -26.750 1.00 45.12 81 GLU A N 1
ATOM 647 C CA . GLU A 1 81 ? 13.953 0.307 -26.758 1.00 45.12 81 GLU A CA 1
ATOM 648 C C . GLU A 1 81 ? 13.314 0.314 -25.371 1.00 45.12 81 GLU A C 1
ATOM 650 O O . GLU A 1 81 ? 12.683 -0.643 -24.914 1.00 45.12 81 GLU A O 1
ATOM 655 N N . LYS A 1 82 ? 13.629 1.368 -24.624 1.00 60.78 82 LYS A N 1
ATOM 656 C CA . LYS A 1 82 ? 13.426 1.428 -23.183 1.00 60.78 82 LYS A CA 1
ATOM 657 C C . LYS A 1 82 ? 12.034 1.990 -22.950 1.00 60.78 82 LYS A C 1
ATOM 659 O O . LYS A 1 82 ? 11.886 3.120 -22.492 1.00 60.78 82 LYS A O 1
ATOM 664 N N . TYR A 1 83 ? 11.018 1.229 -23.347 1.00 65.50 83 TYR A N 1
ATOM 665 C CA . TYR A 1 83 ? 9.639 1.620 -23.099 1.00 65.50 83 TYR A CA 1
ATOM 666 C C . TYR A 1 83 ? 9.433 1.815 -21.591 1.00 65.50 83 TYR A C 1
ATOM 668 O O . TYR A 1 83 ? 9.936 1.011 -20.794 1.00 65.50 83 TYR A O 1
ATOM 676 N N . PRO A 1 84 ? 8.744 2.891 -21.175 1.00 71.75 84 PRO A N 1
ATOM 677 C CA . PRO A 1 84 ? 8.433 3.093 -19.772 1.00 71.75 84 PRO A CA 1
ATOM 678 C C . PRO A 1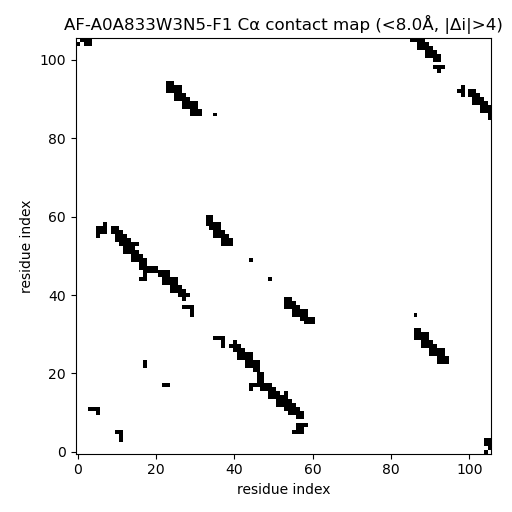 84 ? 7.600 1.908 -19.282 1.00 71.75 84 PRO A C 1
ATOM 680 O O . PRO A 1 84 ? 6.566 1.577 -19.859 1.00 71.75 84 PRO A O 1
ATOM 683 N N . VAL A 1 85 ? 8.073 1.258 -18.221 1.00 77.31 85 VAL A N 1
ATOM 684 C CA . VAL A 1 85 ? 7.320 0.200 -17.550 1.00 77.31 85 VAL A CA 1
ATOM 685 C C . VAL A 1 85 ? 6.365 0.863 -16.569 1.00 77.31 85 VAL A C 1
ATOM 687 O O . VAL A 1 85 ? 6.789 1.665 -15.738 1.00 77.31 85 VAL A O 1
ATOM 690 N N . THR A 1 86 ? 5.085 0.524 -16.662 1.00 84.06 86 THR A N 1
ATOM 691 C CA . THR A 1 86 ? 4.060 0.948 -15.706 1.00 84.06 86 THR A CA 1
ATOM 692 C C . THR A 1 86 ? 3.856 -0.127 -14.651 1.00 84.06 86 THR A C 1
ATOM 694 O O . THR A 1 86 ? 3.912 -1.315 -14.963 1.00 84.06 86 THR A O 1
ATOM 697 N N . GLY A 1 87 ? 3.576 0.287 -13.423 1.00 85.19 87 GLY A N 1
ATOM 698 C CA . GLY A 1 87 ? 3.194 -0.609 -12.341 1.00 85.19 87 GLY A CA 1
ATOM 699 C C . GLY A 1 87 ? 2.140 0.042 -11.464 1.00 85.19 87 GLY A C 1
ATOM 700 O O . GLY A 1 87 ? 1.871 1.238 -11.567 1.00 85.19 87 GLY A O 1
ATOM 701 N N . LYS A 1 88 ? 1.541 -0.759 -10.598 1.00 90.38 88 LYS A N 1
ATOM 702 C CA . LYS A 1 88 ? 0.473 -0.360 -9.695 1.00 90.38 88 LYS A CA 1
ATOM 703 C C . LYS A 1 88 ? 0.824 -0.798 -8.287 1.00 90.38 88 LYS A C 1
ATOM 705 O O . LYS A 1 88 ? 0.975 -1.990 -8.029 1.00 90.38 88 LYS A O 1
ATOM 710 N N . LEU A 1 89 ? 0.872 0.151 -7.360 1.00 89.88 89 LEU A N 1
ATOM 711 C CA . LEU A 1 89 ? 0.908 -0.138 -5.931 1.00 89.88 89 LEU A CA 1
ATOM 712 C C . LEU A 1 89 ? -0.528 -0.256 -5.414 1.00 89.88 89 LEU A C 1
ATOM 714 O O . LEU A 1 89 ? -1.330 0.668 -5.548 1.00 89.88 89 LEU A O 1
ATOM 718 N N . THR A 1 90 ? -0.830 -1.377 -4.773 1.00 92.44 90 THR A N 1
ATOM 719 C CA . THR A 1 90 ? -2.081 -1.620 -4.060 1.00 92.44 90 THR A CA 1
ATOM 720 C C . THR A 1 90 ? -1.802 -1.716 -2.568 1.00 92.44 90 THR A C 1
ATOM 722 O O . THR A 1 90 ? -0.889 -2.424 -2.146 1.00 92.44 90 THR A O 1
ATOM 725 N N . VAL A 1 91 ? -2.600 -1.009 -1.776 1.00 92.38 91 VAL A N 1
ATOM 726 C CA . VAL A 1 91 ? -2.578 -1.071 -0.313 1.00 92.38 91 VAL A CA 1
ATOM 727 C C . VAL A 1 91 ? -3.888 -1.669 0.162 1.00 92.38 91 VAL A C 1
ATOM 729 O O . VAL A 1 91 ? -4.947 -1.178 -0.234 1.00 92.38 91 VAL A O 1
ATOM 732 N N . TYR A 1 92 ? -3.823 -2.688 1.012 1.00 92.88 92 TYR A N 1
ATOM 733 C CA . TYR A 1 92 ? -5.001 -3.328 1.598 1.00 92.88 92 TYR A CA 1
ATOM 734 C C . TYR A 1 92 ? -4.879 -3.406 3.115 1.00 92.88 92 TYR A C 1
ATOM 736 O O . TYR A 1 92 ? -3.784 -3.499 3.669 1.00 92.88 92 TYR A O 1
ATOM 744 N N . CYS A 1 93 ? -6.022 -3.342 3.793 1.00 92.44 93 CYS A N 1
ATOM 745 C CA . CYS A 1 93 ? -6.098 -3.613 5.221 1.00 92.44 93 CYS A CA 1
ATOM 746 C C . CYS A 1 93 ? -6.236 -5.124 5.440 1.00 92.44 93 CYS A C 1
ATOM 748 O O . CYS A 1 93 ? -7.063 -5.764 4.793 1.00 92.44 93 CYS A O 1
ATOM 750 N N . THR A 1 94 ? -5.454 -5.697 6.356 1.00 93.00 94 THR A N 1
ATOM 751 C CA . THR A 1 94 ? -5.512 -7.144 6.638 1.00 93.00 94 THR A CA 1
ATOM 752 C C . THR A 1 94 ? -6.671 -7.533 7.560 1.00 93.00 94 THR A C 1
ATOM 754 O O . THR A 1 94 ? -6.968 -8.716 7.722 1.00 93.00 94 THR A O 1
ATOM 757 N N . ASP A 1 95 ? -7.358 -6.551 8.151 1.00 92.56 95 ASP A N 1
ATOM 758 C CA . ASP A 1 95 ? -8.578 -6.777 8.918 1.00 92.56 95 ASP A CA 1
ATOM 759 C C . ASP A 1 95 ? -9.698 -7.249 7.983 1.00 92.56 95 ASP A C 1
ATOM 761 O O . ASP A 1 95 ? -10.097 -6.546 7.052 1.00 92.56 95 ASP A O 1
ATOM 765 N N . HIS A 1 96 ? -10.239 -8.437 8.256 1.00 90.94 96 HIS A N 1
ATOM 766 C CA . HIS A 1 96 ? -11.285 -9.051 7.445 1.00 90.94 96 HIS A CA 1
ATOM 767 C C . HIS A 1 96 ? -12.511 -8.140 7.286 1.00 90.94 96 HIS A C 1
ATOM 769 O O . HIS A 1 96 ? -13.113 -8.115 6.211 1.00 90.94 96 HIS A O 1
ATOM 775 N N . ALA A 1 97 ? -12.847 -7.349 8.313 1.00 91.88 97 ALA A N 1
ATOM 776 C CA . ALA A 1 97 ? -13.972 -6.419 8.277 1.00 91.88 97 ALA A CA 1
ATOM 777 C C . ALA A 1 97 ? -13.784 -5.275 7.268 1.00 91.88 97 ALA A C 1
ATOM 779 O O . ALA A 1 97 ? -14.769 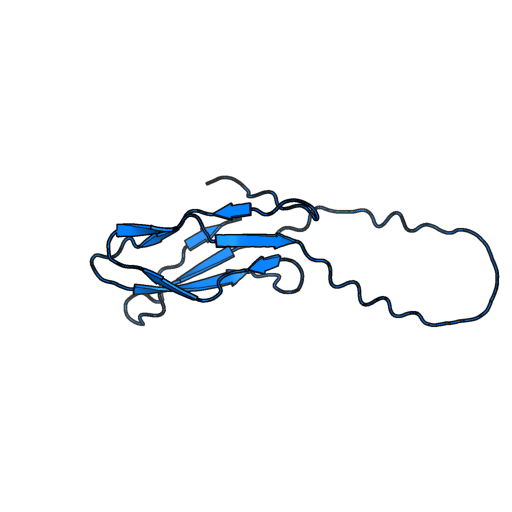-4.669 6.863 1.00 91.88 97 ALA A O 1
ATOM 780 N N . PHE A 1 98 ? -12.547 -4.991 6.847 1.00 89.88 98 PHE A N 1
ATOM 781 C CA . PHE A 1 98 ? -12.205 -3.906 5.921 1.00 89.88 98 PHE A CA 1
ATOM 782 C C . PHE A 1 98 ? -11.407 -4.383 4.700 1.00 89.88 98 PHE A C 1
ATOM 784 O O . PHE A 1 98 ? -10.937 -3.560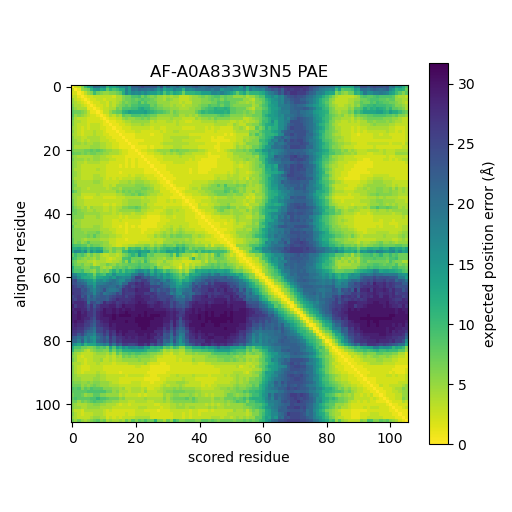 3.918 1.00 89.88 98 PHE A O 1
ATOM 791 N N . SER A 1 99 ? -11.293 -5.697 4.505 1.00 85.38 99 SER A N 1
ATOM 792 C CA . SER A 1 99 ? -10.547 -6.336 3.409 1.00 85.38 99 SER A CA 1
ATOM 793 C C . SER A 1 99 ? -11.043 -5.963 2.004 1.00 85.38 99 SER A C 1
ATOM 795 O O . SER A 1 99 ? -10.324 -6.125 1.022 1.00 85.38 99 SER A O 1
ATOM 797 N N . TYR A 1 100 ? -12.263 -5.431 1.895 1.00 87.88 100 TYR A N 1
ATOM 798 C CA . TYR A 1 100 ? -12.827 -4.920 0.645 1.00 87.88 100 TYR A CA 1
ATOM 799 C C . TYR A 1 100 ? -12.340 -3.504 0.281 1.00 87.88 100 TYR A C 1
ATOM 801 O O . TYR A 1 100 ? -12.634 -3.023 -0.814 1.00 87.88 100 TYR A O 1
ATOM 809 N N . ILE A 1 101 ? -11.638 -2.810 1.185 1.00 89.75 101 ILE A N 1
ATOM 810 C CA . ILE A 1 101 ? -11.143 -1.445 0.975 1.00 89.75 101 ILE A CA 1
ATOM 811 C C . ILE A 1 101 ? -9.684 -1.499 0.531 1.00 89.75 101 ILE A C 1
ATOM 813 O O . ILE A 1 101 ? -8.804 -1.868 1.307 1.00 89.75 101 ILE A O 1
ATOM 817 N N . ASN A 1 102 ? -9.437 -1.037 -0.696 1.00 90.69 102 ASN A N 1
ATOM 818 C CA . ASN A 1 102 ? -8.104 -0.982 -1.284 1.00 90.69 102 ASN A CA 1
ATOM 819 C C . ASN A 1 102 ? -7.787 0.430 -1.781 1.00 90.69 102 ASN A C 1
ATOM 821 O O . ASN A 1 102 ? -8.642 1.102 -2.364 1.00 90.69 102 ASN A O 1
ATOM 825 N N . TRP A 1 103 ? -6.535 0.853 -1.616 1.00 90.62 103 TRP A N 1
ATOM 826 C CA . TRP A 1 103 ? -6.005 2.071 -2.229 1.00 90.62 103 TRP A CA 1
ATOM 827 C C . TRP A 1 103 ? -5.075 1.702 -3.370 1.00 90.62 103 TRP A C 1
ATOM 829 O O . TRP A 1 103 ? -4.199 0.855 -3.212 1.00 90.62 103 TRP A O 1
ATOM 839 N N . VAL A 1 104 ? -5.267 2.351 -4.514 1.00 89.69 104 VAL A N 1
ATOM 840 C CA . VAL A 1 104 ? -4.508 2.086 -5.733 1.00 89.69 104 VAL A CA 1
ATOM 841 C C . VAL A 1 104 ? -3.753 3.343 -6.141 1.00 89.69 104 VAL A C 1
ATOM 843 O O . VAL A 1 104 ? -4.347 4.413 -6.284 1.00 89.69 104 VAL A O 1
ATOM 846 N N . TYR A 1 105 ? -2.450 3.186 -6.349 1.00 85.38 105 TYR A N 1
ATOM 847 C CA . TYR A 1 105 ? -1.543 4.209 -6.853 1.00 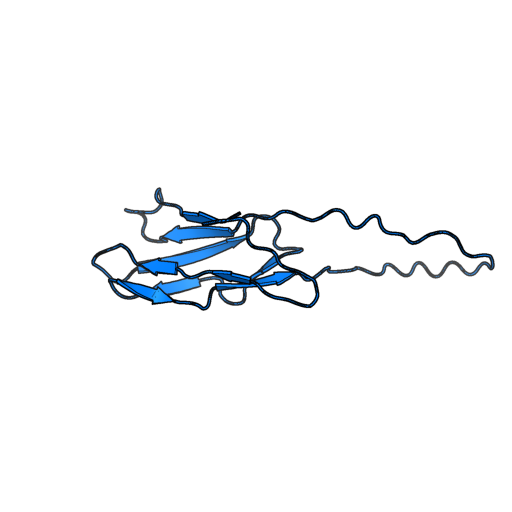85.38 105 TYR A CA 1
ATOM 848 C C . TYR A 1 105 ? -0.920 3.702 -8.158 1.00 85.38 105 TYR A C 1
ATOM 850 O O . TYR A 1 105 ? -0.501 2.545 -8.229 1.00 85.38 105 TYR A O 1
ATOM 858 N N . VAL A 1 106 ? -0.899 4.564 -9.175 1.00 81.06 106 VAL A N 1
ATOM 859 C CA . VAL A 1 106 ? -0.390 4.304 -10.535 1.00 81.06 106 VAL A CA 1
ATOM 860 C C . VAL A 1 106 ? 0.729 5.291 -10.834 1.00 81.06 106 VAL A C 1
ATOM 862 O O . VAL A 1 106 ? 0.689 6.391 -10.237 1.00 81.06 106 VAL A O 1
#

Mean predicted aligned error: 10.69 Å

Nearest PDB structures (foldseek):
  8hqu-assembly1_A  TM=7.251E-01  e=1.621E-02  Saccharomyces cerevisiae
  1z9o-assembly1_A  TM=6.987E-01  e=1.621E-02  Rattus norvegicus
  6lp4-assembly1_A  TM=7.249E-01  e=1.920E-02  Saccharomyces cerevisiae S288C
  1z9l-assembly1_A  TM=6.524E-01  e=1.155E-02  Rattus norvegicus
  2cri-assembly1_A  TM=6.317E-01  e=3.785E-02  Mus musculus

pLDDT: mean 75.28, std 20.08, range [29.64, 95.5]

Radius of gyration: 19.1 Å; Cα contacts (8 Å, |Δi|>4): 176; chains: 1; bounding box: 48×31×50 Å

InterPro domains:
  IPR033305 Hydrocephalus-inducing-like [PTHR23053] (2-105)

Secondary structure (DSSP, 8-state):
--PPP-BTTB-EEEEEE--SSS-EEEEEEES-TTTEEES-SEEEE-TT-EEEEEEEEE------------------------PPPP--EEEEE-SGGGTT-EEEE-